Protein AF-A0A416TT78-F1 (afdb_monomer)

Foldseek 3Di:
DVVVVLVVVVVVVCVVQVVWFEDEAQLVDGDAAATQEYEARQSCQNQPLVRVLVNCVSNVHQKYKHKFWDPPDPDDDPPPDRDDPHTHHDDPVNNQVSCVVSQWHWDDWDWDADPVGGIMIITMTGHNDD

Radius of gyration: 13.74 Å; Cα contacts (8 Å, |Δi|>4): 229; chains: 1; bounding box: 38×27×34 Å

Mean predicted aligned error: 4.51 Å

Sequence (130 aa):
MIQTLLDAIHRQQIEQYEDEKVYELDCRNPKAEDSDVLLVTLAAEFLGLQKTIELALACHAKVVSLILWDPKNERTIPSGGHWPRAYRTILPEQAVMEFQASDMDLIYMRNPQDEDGNRLIRLDFQAMYA

Secondary structure (DSSP, 8-state):
-HHHHHHHHHHHHHHHTTTS-EEE--TTS------SEEEEESHHHHH-HHHHHHHHHHTT-SEEEEEEE-TT-SS-----TTS-S------HHHHHHHHHTTTEEEEEEE--B-TT--BEEEEEEEES--

pLDDT: mean 89.28, std 9.48, range [49.12, 97.56]

Nearest PDB structures (foldseek):
  7ezg-assembly1_A  TM=7.344E-01  e=8.888E-03  Homo sapiens
  8bgt-assembly1_A  TM=6.550E-01  e=1.308E-02  Photorhabdus laumondii subsp. laumondii TTO1
  4qdk-assembly2_A  TM=6.453E-01  e=1.308E-02  Synechocystis sp. PCC 6803 substr. Kazusa
  4qdk-assembly2_B-2  TM=6.995E-01  e=3.226E-02  Synechocystis sp. PCC 6803 substr. Kazusa
  5d1h-assembly2_B  TM=6.071E-01  e=2.191E-02  Catenulispora acidiphila DSM 44928

Structure (mmCIF, N/CA/C/O backbone):
data_AF-A0A416TT78-F1
#
_entry.id   A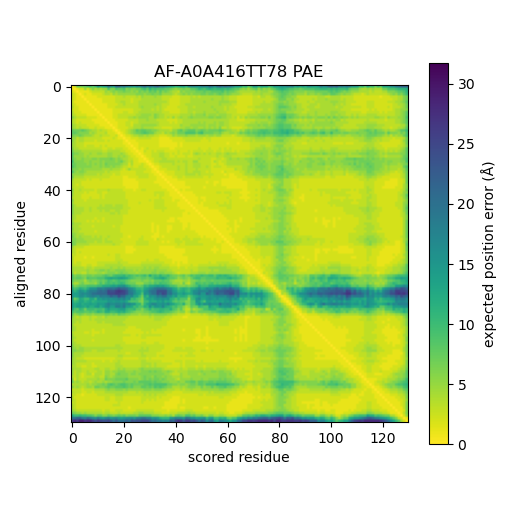F-A0A416TT78-F1
#
loop_
_atom_site.group_PDB
_atom_site.id
_atom_site.type_symbol
_atom_site.label_atom_id
_atom_site.label_alt_id
_atom_site.label_comp_id
_atom_site.label_asym_id
_atom_site.label_entity_id
_atom_site.label_seq_id
_atom_site.pdbx_PDB_ins_code
_atom_site.Cartn_x
_atom_site.Cartn_y
_atom_site.Cartn_z
_atom_site.occupancy
_atom_site.B_iso_or_equiv
_atom_site.auth_seq_id
_atom_site.auth_comp_id
_atom_site.auth_asym_id
_atom_site.auth_atom_id
_atom_site.pdbx_PDB_model_num
ATOM 1 N N . MET A 1 1 ? 15.291 9.283 -10.767 1.00 72.81 1 MET A N 1
ATOM 2 C CA . MET A 1 1 ? 15.795 8.259 -9.818 1.00 72.81 1 MET A CA 1
ATOM 3 C C . MET A 1 1 ? 14.625 7.803 -8.974 1.00 72.81 1 MET A C 1
ATOM 5 O O . MET A 1 1 ? 14.109 8.579 -8.181 1.00 72.81 1 MET A O 1
ATOM 9 N N . ILE A 1 2 ? 14.245 6.537 -9.104 1.00 79.75 2 ILE A N 1
ATOM 10 C CA . ILE A 1 2 ? 13.105 5.938 -8.401 1.00 79.75 2 ILE A CA 1
ATOM 11 C C . ILE A 1 2 ? 13.067 6.183 -6.883 1.00 79.75 2 ILE A C 1
ATOM 13 O O . ILE A 1 2 ? 11.985 6.370 -6.341 1.00 79.75 2 ILE A O 1
ATOM 17 N N . GLN A 1 3 ? 14.219 6.251 -6.205 1.00 81.44 3 GLN A N 1
ATOM 18 C CA . GLN A 1 3 ? 14.266 6.575 -4.775 1.00 81.44 3 GLN A CA 1
ATOM 19 C C . GLN A 1 3 ? 13.667 7.958 -4.492 1.00 81.44 3 GLN A C 1
ATOM 21 O O . GLN A 1 3 ? 12.873 8.103 -3.579 1.00 81.44 3 GLN A O 1
ATOM 26 N N . THR A 1 4 ? 13.967 8.956 -5.325 1.00 86.06 4 THR A N 1
ATOM 27 C CA . THR A 1 4 ? 13.405 10.307 -5.200 1.00 86.06 4 THR A CA 1
ATOM 28 C C . THR A 1 4 ? 11.892 10.313 -5.405 1.00 86.06 4 THR A C 1
ATOM 30 O O . THR A 1 4 ? 11.185 11.040 -4.713 1.00 86.06 4 THR A O 1
ATOM 33 N N . LEU A 1 5 ? 11.388 9.497 -6.339 1.00 89.31 5 LEU A N 1
ATOM 34 C CA . LEU A 1 5 ? 9.951 9.343 -6.562 1.00 89.31 5 LEU A CA 1
ATOM 35 C C . LEU A 1 5 ? 9.274 8.685 -5.353 1.00 89.31 5 LEU A C 1
ATOM 37 O O . LEU A 1 5 ? 8.250 9.179 -4.887 1.00 89.31 5 LEU A O 1
ATOM 41 N N . LEU A 1 6 ? 9.862 7.604 -4.833 1.00 89.12 6 LEU A N 1
ATOM 42 C CA . LEU A 1 6 ? 9.372 6.903 -3.650 1.00 89.12 6 LEU A CA 1
ATOM 43 C C . LEU A 1 6 ? 9.360 7.825 -2.427 1.00 89.12 6 LEU A C 1
ATOM 45 O O . LEU A 1 6 ? 8.319 7.956 -1.795 1.00 89.12 6 LEU A O 1
ATOM 49 N N . ASP A 1 7 ? 10.465 8.524 -2.157 1.00 89.19 7 ASP A N 1
ATOM 50 C CA . ASP A 1 7 ? 10.591 9.471 -1.043 1.00 89.19 7 ASP A CA 1
ATOM 51 C C . ASP A 1 7 ? 9.552 10.600 -1.143 1.00 89.19 7 ASP A C 1
ATOM 53 O O . ASP A 1 7 ? 8.993 11.032 -0.137 1.00 89.19 7 ASP A O 1
ATOM 57 N N . ALA A 1 8 ? 9.268 11.088 -2.357 1.00 90.38 8 ALA A N 1
ATOM 58 C CA . ALA A 1 8 ? 8.277 12.137 -2.574 1.00 90.38 8 ALA A CA 1
ATOM 59 C C . ALA A 1 8 ? 6.843 11.659 -2.296 1.00 90.38 8 ALA A C 1
ATOM 61 O O . ALA A 1 8 ? 6.060 12.393 -1.697 1.00 90.38 8 ALA A O 1
ATOM 62 N N . ILE A 1 9 ? 6.487 10.444 -2.721 1.00 91.12 9 ILE A N 1
ATOM 63 C CA . ILE A 1 9 ? 5.141 9.892 -2.503 1.00 91.12 9 ILE A CA 1
ATOM 64 C C . ILE A 1 9 ? 4.971 9.458 -1.051 1.00 91.12 9 ILE A C 1
ATOM 66 O O . ILE A 1 9 ? 3.922 9.711 -0.470 1.00 91.12 9 ILE A O 1
ATOM 70 N N . HIS A 1 10 ? 5.997 8.852 -0.456 1.00 89.56 10 HIS A N 1
ATOM 71 C CA . HIS A 1 10 ? 6.009 8.486 0.958 1.00 89.56 10 HIS A CA 1
ATOM 72 C C . HIS A 1 10 ? 5.833 9.718 1.846 1.00 89.56 10 HIS A C 1
ATOM 74 O O . HIS A 1 10 ? 4.970 9.732 2.719 1.00 89.56 10 HIS A O 1
ATOM 80 N N . ARG A 1 11 ? 6.539 10.814 1.541 1.00 90.44 11 ARG A N 1
ATOM 81 C CA . ARG A 1 11 ? 6.313 12.095 2.217 1.00 90.44 11 ARG A CA 1
ATOM 82 C C . ARG A 1 11 ? 4.868 12.577 2.062 1.00 90.44 11 ARG A C 1
ATOM 84 O O . ARG A 1 11 ? 4.268 12.966 3.052 1.00 90.44 11 ARG A O 1
ATOM 91 N N . GLN A 1 12 ? 4.286 12.479 0.864 1.00 87.69 12 GLN A N 1
ATOM 92 C CA . GLN A 1 12 ? 2.870 12.809 0.647 1.00 87.69 12 GLN A CA 1
ATOM 93 C C . GLN A 1 12 ? 1.899 11.891 1.405 1.00 87.69 12 GLN A C 1
ATOM 95 O O . GLN A 1 12 ? 0.777 12.309 1.677 1.00 87.69 12 GLN A O 1
ATOM 100 N N . GLN A 1 13 ? 2.258 10.635 1.691 1.00 86.56 13 GLN A N 1
ATOM 101 C CA . GLN A 1 13 ? 1.443 9.772 2.550 1.00 86.56 13 GLN A CA 1
ATOM 102 C C . GLN A 1 13 ? 1.476 10.276 3.989 1.00 86.56 13 GLN A C 1
ATOM 104 O O . GLN A 1 13 ? 0.423 10.457 4.586 1.00 86.56 13 GLN A O 1
ATOM 109 N N . ILE A 1 14 ? 2.673 10.544 4.518 1.00 89.38 14 ILE A N 1
ATOM 110 C CA . ILE A 1 14 ? 2.853 11.031 5.890 1.00 89.38 14 ILE A CA 1
ATOM 111 C C . ILE A 1 14 ? 2.159 12.383 6.082 1.00 89.38 14 ILE A C 1
ATOM 113 O O . ILE A 1 14 ? 1.407 12.540 7.034 1.00 89.38 14 ILE A O 1
ATOM 117 N N . GLU A 1 15 ? 2.357 13.329 5.161 1.00 91.56 15 GLU A N 1
ATOM 118 C CA . GLU A 1 15 ? 1.732 14.660 5.213 1.00 91.56 15 GLU A CA 1
ATOM 119 C C . GLU A 1 15 ? 0.197 14.588 5.171 1.00 91.56 15 GLU A C 1
ATOM 121 O O . GLU A 1 15 ? -0.474 15.390 5.808 1.00 91.56 15 GLU A O 1
ATOM 126 N N . GLN A 1 16 ? -0.387 13.622 4.452 1.00 89.19 16 GLN A N 1
ATOM 127 C CA . GLN A 1 16 ? -1.846 13.476 4.379 1.00 89.19 16 GLN A CA 1
ATOM 128 C C . GLN A 1 16 ? -2.471 12.979 5.690 1.00 89.19 16 GLN A C 1
ATOM 130 O O . GLN A 1 16 ? -3.655 13.217 5.921 1.00 89.19 16 GLN A O 1
ATOM 135 N N . TYR A 1 17 ? -1.697 12.285 6.523 1.00 91.00 17 TYR A N 1
ATOM 136 C CA . TYR A 1 17 ? -2.163 11.647 7.754 1.00 91.00 17 TYR A CA 1
ATOM 137 C C . TYR A 1 17 ? -1.384 12.135 8.982 1.00 91.00 17 TYR A C 1
ATOM 139 O O . TYR A 1 17 ? -1.244 11.401 9.956 1.00 91.00 17 TYR A O 1
ATOM 147 N N . GLU A 1 18 ? -0.860 13.364 8.936 1.00 87.50 18 GLU A N 1
ATOM 148 C CA . GLU A 1 18 ? 0.023 13.909 9.976 1.00 87.50 18 GLU A CA 1
ATOM 149 C C . GLU A 1 18 ? -0.635 13.997 11.364 1.00 87.50 18 GLU A C 1
ATOM 151 O O . GLU A 1 18 ? 0.054 13.885 12.378 1.00 87.50 18 GLU A O 1
ATOM 156 N N . ASP A 1 19 ? -1.963 14.136 11.402 1.00 90.19 19 ASP A N 1
ATOM 157 C CA . ASP A 1 19 ? -2.764 14.225 12.628 1.00 90.19 19 ASP A CA 1
ATOM 158 C C . ASP A 1 19 ? -3.240 12.856 13.162 1.00 90.19 19 ASP A C 1
ATOM 160 O O . ASP A 1 19 ? -3.850 12.783 14.231 1.00 90.19 19 ASP A O 1
ATOM 164 N N . GLU A 1 20 ? -2.978 11.762 12.442 1.00 91.38 20 GLU A N 1
ATOM 165 C CA . GLU A 1 20 ? -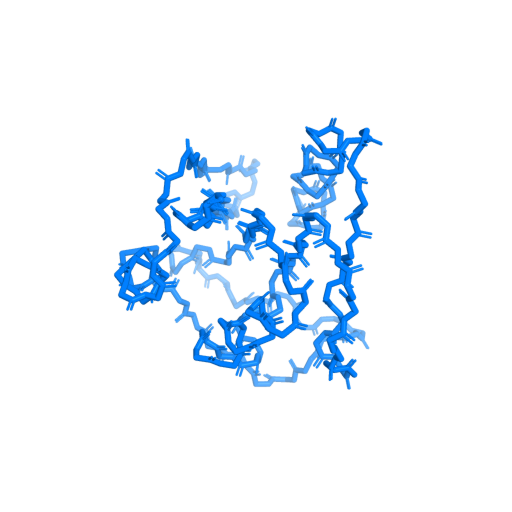3.473 10.418 12.763 1.00 91.38 20 GLU A CA 1
ATOM 166 C C . GLU A 1 20 ? -2.389 9.543 13.416 1.00 91.38 20 GLU A C 1
ATOM 168 O O . GLU A 1 20 ? -1.183 9.760 13.255 1.00 91.38 20 GLU A O 1
ATOM 173 N N . LYS A 1 21 ? -2.788 8.480 14.131 1.00 93.62 21 LYS A N 1
ATOM 174 C CA . LYS A 1 21 ? -1.824 7.485 14.618 1.00 93.62 21 LYS A CA 1
ATOM 175 C C . LYS A 1 21 ? -1.338 6.614 13.458 1.00 93.62 21 LYS A C 1
ATOM 177 O O . LYS A 1 21 ? -1.985 5.634 13.092 1.00 93.62 21 LYS A O 1
ATOM 182 N N . VAL A 1 22 ? -0.178 6.956 12.907 1.00 94.56 22 VAL A N 1
ATOM 183 C CA . VAL A 1 22 ? 0.430 6.248 11.774 1.00 94.56 22 VAL A CA 1
ATOM 184 C C . VAL A 1 22 ? 1.320 5.088 12.235 1.00 94.56 22 VAL A C 1
ATOM 186 O O . VAL A 1 22 ? 2.185 5.262 13.093 1.00 94.56 22 VAL A O 1
ATOM 189 N N . TYR A 1 23 ? 1.165 3.924 11.603 1.00 94.62 23 TYR A N 1
ATOM 190 C CA . TYR A 1 23 ? 2.123 2.821 11.664 1.00 94.62 23 TYR A CA 1
ATOM 191 C C . TYR A 1 23 ? 2.650 2.503 10.262 1.00 94.62 23 TYR A C 1
ATOM 193 O O . TYR A 1 23 ? 1.878 2.313 9.325 1.00 94.62 23 TYR A O 1
ATOM 201 N N . GLU A 1 24 ? 3.973 2.437 10.110 1.00 94.38 24 GLU A N 1
ATOM 202 C CA . GLU A 1 24 ? 4.617 2.050 8.854 1.00 94.38 24 GLU A CA 1
ATOM 203 C C . GLU A 1 24 ? 5.069 0.588 8.905 1.00 94.38 24 GLU A C 1
ATOM 205 O O . GLU A 1 24 ? 5.824 0.172 9.789 1.00 94.38 24 GLU A O 1
ATOM 210 N N . LEU A 1 25 ? 4.611 -0.202 7.934 1.00 92.94 25 LEU A N 1
ATOM 211 C CA . LEU A 1 25 ? 4.844 -1.638 7.914 1.00 92.94 25 LEU A CA 1
ATOM 212 C C . LEU A 1 25 ? 6.273 -1.990 7.465 1.00 92.94 25 LEU A C 1
ATOM 214 O O . LEU A 1 25 ? 6.621 -1.848 6.292 1.00 92.94 25 LEU A O 1
ATOM 218 N N . ASP A 1 26 ? 7.077 -2.570 8.364 1.00 89.00 26 ASP A N 1
ATOM 219 C CA . ASP A 1 26 ? 8.380 -3.156 8.007 1.00 89.00 26 ASP A CA 1
ATOM 220 C C . ASP A 1 26 ? 8.201 -4.577 7.449 1.00 89.00 26 ASP A C 1
ATOM 222 O O . ASP A 1 26 ? 7.927 -5.533 8.180 1.00 89.00 26 ASP A O 1
ATOM 226 N N . CYS A 1 27 ? 8.426 -4.745 6.144 1.00 85.94 27 CYS A N 1
ATOM 227 C CA . CYS A 1 27 ? 8.328 -6.045 5.475 1.00 85.94 27 CYS A CA 1
ATOM 228 C C . CYS A 1 27 ? 9.301 -7.118 6.008 1.00 85.94 27 CYS A C 1
ATOM 230 O O . CYS A 1 27 ? 9.070 -8.309 5.798 1.00 85.94 27 CYS A O 1
ATOM 232 N N . ARG A 1 28 ? 10.387 -6.741 6.697 1.00 84.69 28 ARG A N 1
ATOM 233 C CA . ARG A 1 28 ? 11.363 -7.691 7.269 1.00 84.69 28 ARG A CA 1
ATOM 234 C C . ARG A 1 28 ? 10.925 -8.233 8.621 1.00 84.69 28 ARG A C 1
ATOM 236 O O . ARG A 1 28 ? 11.389 -9.291 9.040 1.00 84.69 28 ARG A O 1
ATOM 243 N N . ASN A 1 29 ? 10.084 -7.482 9.319 1.00 87.88 29 ASN A N 1
ATOM 244 C CA . ASN A 1 29 ? 9.580 -7.828 10.635 1.00 87.88 29 ASN A CA 1
ATOM 245 C C . ASN A 1 29 ? 8.104 -7.428 10.727 1.00 87.88 29 ASN A C 1
ATOM 247 O O . ASN A 1 29 ? 7.771 -6.517 11.489 1.00 87.88 29 ASN A O 1
ATOM 251 N N . PRO A 1 30 ? 7.232 -8.077 9.931 1.00 88.19 30 PRO A N 1
ATOM 252 C CA . PRO A 1 30 ? 5.831 -7.708 9.860 1.00 88.19 30 PRO A CA 1
ATOM 253 C C . PRO A 1 30 ? 5.183 -7.946 11.220 1.00 88.19 30 PRO A C 1
ATOM 255 O O . PRO A 1 30 ? 5.128 -9.077 11.713 1.00 88.19 30 PRO A O 1
ATOM 258 N N . LYS A 1 31 ? 4.701 -6.870 11.832 1.00 92.88 31 LYS A N 1
ATOM 259 C CA . LYS A 1 31 ? 3.986 -6.893 13.103 1.00 92.88 31 LYS A CA 1
ATOM 260 C C . LYS A 1 31 ? 2.706 -6.094 12.963 1.00 92.88 31 LYS A C 1
ATOM 262 O O . LYS A 1 31 ? 2.610 -5.220 12.112 1.00 92.88 31 LYS A O 1
ATOM 267 N N . ALA A 1 32 ? 1.731 -6.445 13.785 1.00 93.06 32 ALA A N 1
ATOM 268 C CA . ALA A 1 32 ? 0.545 -5.632 13.950 1.00 93.06 32 ALA A CA 1
ATOM 269 C C . ALA A 1 32 ? 0.791 -4.646 15.092 1.00 93.06 32 ALA A C 1
ATOM 271 O O . ALA A 1 32 ? 1.230 -5.052 16.173 1.00 93.06 32 ALA A O 1
ATOM 272 N N . GLU A 1 33 ? 0.517 -3.375 14.839 1.00 93.62 33 GLU A N 1
ATOM 273 C CA . GLU A 1 33 ? 0.534 -2.314 15.835 1.00 93.62 33 GLU A CA 1
ATOM 274 C C . GLU A 1 33 ? -0.713 -1.457 15.636 1.00 93.62 33 GLU A C 1
ATOM 276 O O . GLU A 1 33 ? -0.980 -0.993 14.525 1.00 93.62 33 GLU A O 1
ATOM 281 N N . ASP A 1 34 ? -1.487 -1.274 16.711 1.00 94.62 34 ASP A N 1
ATOM 282 C CA . ASP A 1 34 ? -2.716 -0.483 16.659 1.00 94.62 34 ASP A CA 1
ATOM 283 C C . ASP A 1 34 ? -2.426 0.900 16.078 1.00 94.62 34 ASP A C 1
ATOM 285 O O . ASP A 1 34 ? -1.598 1.639 16.615 1.00 94.62 34 ASP A O 1
ATOM 289 N N . SER A 1 35 ? -3.118 1.263 15.009 1.00 94.25 35 SER A N 1
ATOM 290 C CA . SER A 1 35 ? -2.924 2.516 14.281 1.00 94.25 35 SER A CA 1
ATOM 291 C C . SER A 1 35 ? -4.233 2.955 13.642 1.00 94.25 35 SER A C 1
ATOM 293 O O . SER A 1 35 ? -5.080 2.130 13.322 1.00 94.25 35 SER A O 1
ATOM 295 N N . ASP A 1 36 ? -4.413 4.259 13.461 1.00 94.44 36 ASP A N 1
ATOM 296 C CA . ASP A 1 36 ? -5.506 4.786 12.645 1.00 94.44 36 ASP A CA 1
ATOM 297 C C . ASP A 1 36 ? -5.182 4.600 11.156 1.00 94.44 36 ASP A C 1
ATOM 299 O O . ASP A 1 36 ? -6.068 4.295 10.355 1.00 94.44 36 ASP A O 1
ATOM 303 N N . VAL A 1 37 ? -3.899 4.725 10.79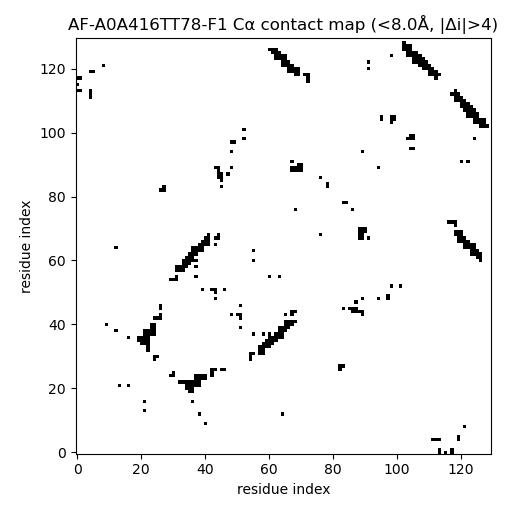7 1.00 95.88 37 VAL A N 1
ATOM 304 C CA . VAL A 1 37 ? -3.413 4.633 9.419 1.00 95.88 37 VAL A CA 1
ATOM 305 C C . VAL A 1 37 ? -2.239 3.666 9.321 1.00 95.88 37 VAL A C 1
ATOM 307 O O . VAL A 1 37 ? -1.201 3.867 9.952 1.00 95.88 37 VAL A O 1
ATOM 310 N N . LEU A 1 38 ? -2.375 2.654 8.464 1.00 96.56 38 LEU A N 1
ATOM 311 C CA . LEU A 1 38 ? -1.289 1.755 8.087 1.00 96.56 38 LEU A CA 1
ATOM 312 C C . LEU A 1 38 ? -0.652 2.224 6.774 1.00 96.56 38 LEU A C 1
ATOM 314 O O . LEU A 1 38 ? -1.295 2.196 5.721 1.00 96.56 38 LEU A O 1
ATOM 318 N N . LEU A 1 39 ? 0.627 2.594 6.812 1.00 96.31 39 LEU A N 1
ATOM 319 C CA . LEU A 1 39 ? 1.425 2.856 5.615 1.00 96.31 39 LEU A CA 1
ATOM 320 C C . LEU A 1 39 ? 2.106 1.573 5.143 1.00 96.31 39 LEU A C 1
ATOM 322 O O . LEU A 1 39 ? 2.842 0.919 5.885 1.00 96.31 39 LEU A O 1
ATOM 326 N N . VAL A 1 40 ? 1.880 1.228 3.879 1.00 94.50 40 VAL A N 1
ATOM 327 C CA . VAL A 1 40 ? 2.445 0.047 3.227 1.00 94.50 40 VAL A CA 1
ATOM 328 C C . VAL A 1 40 ? 3.259 0.500 2.018 1.00 94.50 40 VAL A C 1
ATOM 330 O O . VAL A 1 40 ? 2.763 0.576 0.895 1.00 94.50 40 VAL A O 1
ATOM 333 N N . THR A 1 41 ? 4.532 0.807 2.254 1.00 92.44 41 THR A N 1
ATOM 334 C CA . THR A 1 41 ? 5.458 1.319 1.234 1.00 92.44 41 THR A CA 1
ATOM 335 C C . THR A 1 41 ? 6.182 0.167 0.538 1.00 92.44 41 THR A C 1
ATOM 337 O O . THR A 1 41 ? 7.167 -0.341 1.070 1.00 92.44 41 THR A O 1
ATOM 340 N N . LEU A 1 42 ? 5.694 -0.293 -0.623 1.00 91.25 42 LEU A N 1
ATOM 341 C CA . LEU A 1 42 ? 6.225 -1.446 -1.384 1.00 91.25 42 LEU A CA 1
ATOM 342 C C . LEU A 1 42 ? 6.267 -2.785 -0.615 1.00 91.25 42 LEU A C 1
ATOM 344 O O . LEU A 1 42 ? 6.757 -3.797 -1.117 1.00 91.25 42 LEU A O 1
ATOM 348 N N . ALA A 1 43 ? 5.791 -2.817 0.633 1.00 91.00 43 ALA A N 1
ATOM 349 C CA . ALA A 1 43 ? 5.873 -3.988 1.496 1.00 91.00 43 ALA A CA 1
ATOM 350 C C . ALA A 1 43 ? 4.929 -5.114 1.042 1.00 91.00 43 ALA A C 1
ATOM 352 O O . ALA A 1 43 ? 5.228 -6.290 1.266 1.00 91.00 43 ALA A O 1
ATOM 353 N N . ALA A 1 44 ? 3.820 -4.779 0.375 1.00 93.31 44 ALA A N 1
ATOM 354 C CA . ALA A 1 44 ? 2.861 -5.760 -0.127 1.00 93.31 44 ALA A CA 1
ATOM 355 C C . ALA A 1 44 ? 3.462 -6.658 -1.214 1.00 93.31 44 ALA A C 1
ATOM 357 O O . ALA A 1 44 ? 3.136 -7.838 -1.293 1.00 93.31 44 ALA A O 1
ATOM 358 N N . GLU A 1 45 ? 4.399 -6.151 -2.007 1.00 91.94 45 GLU A N 1
ATOM 359 C CA . GLU A 1 45 ? 5.087 -6.913 -3.044 1.00 91.94 45 GLU A CA 1
ATOM 360 C C . GLU A 1 45 ? 5.980 -8.006 -2.453 1.00 91.94 45 GLU A C 1
ATOM 362 O O . GLU A 1 45 ? 6.200 -9.037 -3.091 1.00 91.94 45 GLU A O 1
ATOM 367 N N . PHE A 1 46 ? 6.462 -7.822 -1.224 1.00 90.25 46 PHE A N 1
ATOM 368 C CA . PHE A 1 46 ? 7.280 -8.810 -0.518 1.00 90.25 46 PHE A CA 1
ATOM 369 C C . PHE A 1 46 ? 6.443 -9.749 0.356 1.00 90.25 46 PHE A C 1
ATOM 371 O O . PHE A 1 46 ? 6.729 -10.944 0.420 1.00 90.25 46 PHE A O 1
ATOM 378 N N . LEU A 1 47 ? 5.412 -9.224 1.024 1.00 91.12 47 LEU A N 1
ATOM 379 C CA . LEU A 1 47 ? 4.562 -9.986 1.947 1.00 91.12 47 LEU A CA 1
ATOM 380 C C . LEU A 1 47 ? 3.415 -10.726 1.240 1.00 91.12 47 LEU A C 1
ATOM 382 O O . LEU A 1 47 ? 2.961 -11.765 1.717 1.00 91.12 47 LEU A O 1
ATOM 386 N N . GLY A 1 48 ? 2.971 -10.211 0.095 1.00 92.81 48 GLY A N 1
ATOM 387 C CA . GLY A 1 48 ? 1.735 -10.595 -0.581 1.00 92.81 48 GLY A CA 1
ATOM 388 C C . GLY A 1 48 ? 0.510 -9.857 -0.029 1.00 92.81 48 GLY A C 1
ATOM 389 O O . GLY A 1 48 ? 0.421 -9.592 1.169 1.00 92.81 48 GLY A O 1
ATOM 390 N N . LEU A 1 49 ? -0.463 -9.583 -0.908 1.00 93.50 49 LEU A N 1
ATOM 391 C CA . LEU A 1 49 ? -1.689 -8.843 -0.575 1.00 93.50 49 LEU A CA 1
ATOM 392 C C . LEU A 1 49 ? -2.460 -9.448 0.599 1.00 93.50 49 LEU A C 1
ATOM 394 O O . LEU A 1 49 ? -2.746 -8.740 1.559 1.00 93.50 49 LEU A O 1
ATOM 398 N N . GLN A 1 50 ? -2.712 -10.759 0.572 1.00 93.69 50 GLN A N 1
ATOM 399 C CA . GLN A 1 50 ? -3.415 -11.447 1.655 1.00 93.69 50 GLN A CA 1
ATOM 400 C C . GLN A 1 50 ? -2.772 -11.174 3.021 1.00 93.69 50 GLN A C 1
ATOM 402 O O . GLN A 1 50 ? -3.469 -10.869 3.987 1.00 93.69 50 GLN A O 1
ATOM 407 N N . LYS A 1 51 ? -1.434 -11.221 3.105 1.00 93.81 51 LYS A N 1
ATOM 408 C CA . LYS A 1 51 ? -0.739 -10.969 4.368 1.00 93.81 51 LYS A CA 1
ATOM 409 C C . LYS A 1 51 ? -0.812 -9.501 4.781 1.00 93.81 51 LYS A C 1
ATOM 411 O O . LYS A 1 51 ? -0.948 -9.211 5.967 1.00 93.81 51 LYS A O 1
ATOM 416 N N . THR A 1 52 ? -0.726 -8.586 3.820 1.00 95.06 52 THR A N 1
ATOM 417 C CA . THR A 1 52 ? -0.904 -7.149 4.052 1.00 95.06 52 THR A CA 1
ATOM 418 C C . THR A 1 52 ? -2.295 -6.837 4.601 1.00 95.06 52 THR A C 1
ATOM 420 O O . THR A 1 52 ? -2.400 -6.077 5.558 1.00 95.06 52 THR A O 1
ATOM 423 N N . ILE A 1 53 ? -3.344 -7.458 4.059 1.00 95.56 53 ILE A N 1
ATOM 424 C CA . ILE A 1 53 ? -4.728 -7.284 4.519 1.00 95.56 53 ILE A CA 1
ATOM 425 C C . ILE A 1 53 ? -4.910 -7.849 5.932 1.00 95.56 53 ILE A C 1
ATOM 427 O O . ILE A 1 53 ? -5.452 -7.166 6.796 1.00 95.56 53 ILE A O 1
ATOM 431 N N . GLU A 1 54 ? -4.400 -9.055 6.209 1.00 95.62 54 GLU A N 1
ATOM 432 C CA . GLU A 1 54 ? -4.409 -9.620 7.569 1.00 95.62 54 GLU A CA 1
ATOM 433 C C . GLU A 1 54 ? -3.769 -8.667 8.589 1.00 95.62 54 GLU A C 1
ATOM 435 O O . GLU A 1 54 ? -4.285 -8.493 9.692 1.00 95.62 54 GLU A O 1
ATOM 440 N N . LEU A 1 55 ? -2.639 -8.053 8.224 1.00 95.56 55 LEU A N 1
ATOM 441 C CA . LEU A 1 55 ? -1.938 -7.097 9.079 1.00 95.56 55 LEU A CA 1
ATOM 442 C C . LEU A 1 55 ? -2.726 -5.799 9.240 1.00 95.56 55 LEU A C 1
ATOM 444 O O . LEU A 1 55 ? -2.815 -5.310 10.359 1.00 95.56 55 LEU A O 1
ATOM 448 N N . ALA A 1 56 ? -3.333 -5.275 8.175 1.00 94.88 56 ALA A N 1
ATOM 449 C CA . ALA A 1 56 ? -4.195 -4.097 8.245 1.00 94.88 56 ALA A CA 1
ATOM 450 C C . ALA A 1 56 ? -5.356 -4.286 9.225 1.00 94.88 56 ALA A C 1
ATOM 452 O O . ALA A 1 56 ? -5.573 -3.443 10.095 1.00 94.88 56 ALA A O 1
ATOM 453 N N . LEU A 1 57 ? -6.041 -5.429 9.136 1.00 94.38 57 LEU A N 1
ATOM 454 C CA . LEU A 1 57 ? -7.121 -5.786 10.052 1.00 94.38 57 LEU A CA 1
ATOM 455 C C . LEU A 1 57 ? -6.613 -5.930 11.493 1.00 94.38 57 LEU A C 1
ATOM 457 O O . LEU A 1 57 ? -7.235 -5.416 12.418 1.00 94.38 57 LEU A O 1
ATOM 461 N N . ALA A 1 58 ? -5.460 -6.576 11.690 1.00 95.38 58 ALA A N 1
ATOM 462 C CA . ALA A 1 58 ? -4.863 -6.754 13.014 1.00 95.38 58 ALA A CA 1
ATOM 463 C C . ALA A 1 58 ? -4.327 -5.451 13.638 1.00 95.38 58 ALA A C 1
ATOM 465 O O . ALA A 1 58 ? -4.197 -5.380 14.856 1.00 95.38 58 ALA A O 1
ATOM 466 N N . CYS A 1 59 ? -4.009 -4.440 12.824 1.00 94.50 59 CYS A N 1
ATOM 467 C CA . CYS A 1 59 ? -3.652 -3.093 13.279 1.00 94.50 59 CYS A CA 1
ATOM 468 C C . CYS A 1 59 ? -4.881 -2.240 13.629 1.00 94.50 59 CYS A C 1
ATOM 470 O O . CYS A 1 59 ? -4.712 -1.108 14.074 1.00 94.50 59 CYS A O 1
AT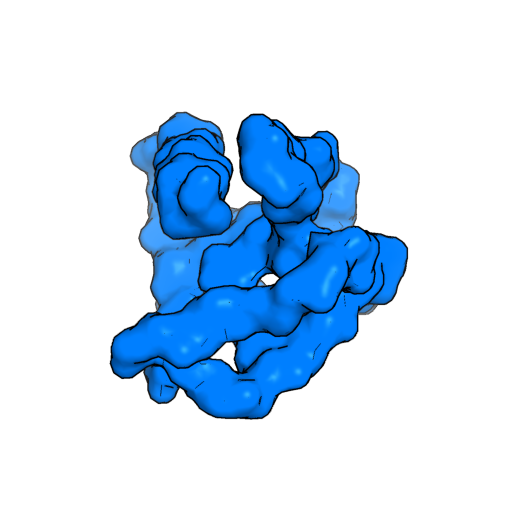OM 472 N N . HIS A 1 60 ? -6.100 -2.740 13.384 1.00 94.12 60 HIS A N 1
ATOM 473 C CA . HIS A 1 60 ? -7.345 -1.972 13.491 1.00 94.12 60 HIS A CA 1
ATOM 474 C C . HIS A 1 60 ? -7.312 -0.664 12.681 1.00 94.12 60 HIS A C 1
ATOM 476 O O . HIS A 1 60 ? -7.948 0.324 13.050 1.00 94.12 60 HIS A O 1
ATOM 482 N N . ALA A 1 61 ? -6.563 -0.671 11.572 1.00 93.75 61 ALA A N 1
ATOM 483 C CA . ALA A 1 61 ? -6.356 0.503 10.745 1.00 93.75 61 ALA A CA 1
ATOM 484 C C . ALA A 1 61 ? -7.675 0.946 10.106 1.00 93.75 61 ALA A C 1
ATOM 486 O O . ALA A 1 61 ? -8.330 0.175 9.401 1.00 93.75 61 ALA A O 1
ATOM 487 N N . LYS A 1 62 ? -8.045 2.211 10.322 1.00 95.06 62 LYS A N 1
ATOM 488 C CA . LYS A 1 62 ? -9.172 2.853 9.631 1.00 95.06 62 LYS A CA 1
ATOM 489 C C . LYS A 1 62 ? -8.828 3.122 8.177 1.00 95.06 62 LYS A C 1
ATOM 491 O O . LYS A 1 62 ? -9.712 3.099 7.326 1.00 95.06 62 LYS A O 1
ATOM 496 N N . VAL A 1 63 ? -7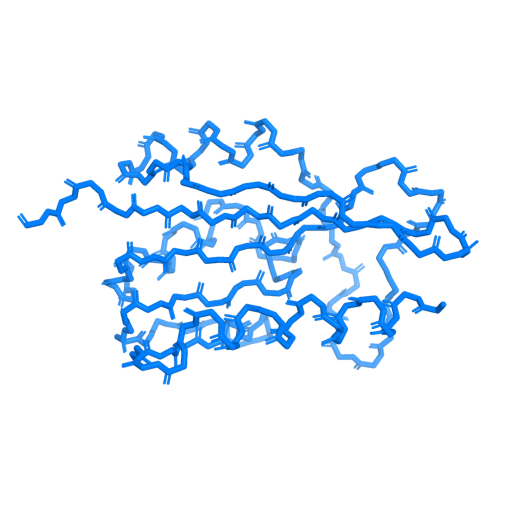.555 3.397 7.905 1.00 96.50 63 VAL A N 1
ATOM 497 C CA . VAL A 1 63 ? -7.045 3.662 6.567 1.00 96.50 63 VAL A CA 1
ATOM 498 C C . VAL A 1 63 ? -5.806 2.823 6.295 1.00 96.50 63 VAL A C 1
ATOM 500 O O . VAL A 1 63 ? -4.914 2.715 7.132 1.00 96.50 63 VAL A O 1
ATOM 503 N N . VAL A 1 64 ? -5.717 2.273 5.089 1.00 97.00 64 VAL A N 1
ATOM 504 C CA . VAL A 1 64 ? -4.511 1.621 4.574 1.00 97.00 64 VAL A CA 1
ATOM 505 C C . VAL A 1 64 ? -4.032 2.400 3.363 1.00 97.00 64 VAL A C 1
ATOM 507 O O . VAL A 1 64 ? -4.715 2.436 2.343 1.00 97.00 64 VAL A O 1
ATOM 510 N N . SER A 1 65 ? -2.855 3.014 3.459 1.00 96.94 65 SER A N 1
ATOM 511 C CA . SER A 1 65 ? -2.230 3.722 2.343 1.00 96.94 65 SER A CA 1
ATOM 512 C C . SER A 1 65 ? -1.117 2.863 1.749 1.00 96.94 65 SER A C 1
ATOM 514 O O . SER A 1 65 ? -0.067 2.641 2.354 1.00 96.94 65 SER A O 1
ATOM 516 N N . LEU A 1 66 ? -1.369 2.356 0.551 1.00 96.19 66 LEU A N 1
ATOM 517 C CA . LEU A 1 66 ? -0.572 1.363 -0.150 1.00 96.19 66 LEU A CA 1
ATOM 518 C C . LEU A 1 66 ? 0.184 2.015 -1.314 1.00 96.19 66 LEU A C 1
ATOM 520 O O . LEU A 1 66 ? -0.433 2.576 -2.218 1.00 96.19 66 LEU A O 1
ATOM 524 N N . ILE A 1 67 ? 1.515 1.902 -1.326 1.00 95.12 67 ILE A N 1
ATOM 525 C CA . ILE A 1 67 ? 2.343 2.201 -2.503 1.00 95.12 67 ILE A CA 1
ATOM 526 C C . ILE A 1 67 ? 2.753 0.888 -3.148 1.00 95.12 67 ILE A C 1
ATOM 528 O O . ILE A 1 67 ? 3.406 0.065 -2.509 1.00 95.12 67 ILE A O 1
ATOM 532 N N . LEU A 1 68 ? 2.423 0.752 -4.428 1.00 94.12 68 LEU A N 1
ATOM 533 C CA . LEU A 1 68 ? 2.782 -0.366 -5.283 1.00 94.12 68 LEU A CA 1
ATOM 534 C C . LEU A 1 68 ? 3.750 0.058 -6.390 1.00 94.12 68 LEU A C 1
ATOM 536 O O . LEU A 1 68 ? 3.687 1.168 -6.930 1.00 94.12 68 LEU A O 1
ATOM 540 N N . TRP A 1 69 ? 4.595 -0.880 -6.795 1.00 92.38 69 TRP A N 1
ATOM 541 C CA . TRP A 1 69 ? 5.346 -0.846 -8.037 1.00 92.38 69 TRP A CA 1
ATOM 542 C C . TRP A 1 69 ? 4.418 -1.012 -9.236 1.00 92.38 69 TRP A C 1
ATOM 544 O O . TRP A 1 69 ? 3.713 -2.018 -9.329 1.00 92.38 69 TRP A O 1
ATOM 554 N N . ASP A 1 70 ? 4.459 -0.084 -10.199 1.00 92.06 70 ASP A N 1
ATOM 555 C CA . ASP A 1 70 ? 3.694 -0.252 -11.438 1.00 92.06 70 ASP A CA 1
ATOM 556 C C . ASP A 1 70 ? 4.264 -1.440 -12.249 1.00 92.06 70 ASP A C 1
ATOM 558 O O . ASP A 1 70 ? 5.447 -1.424 -12.617 1.00 92.06 70 ASP A O 1
ATOM 562 N N . PRO A 1 71 ? 3.447 -2.457 -12.585 1.00 88.12 71 PRO A N 1
ATOM 563 C CA . PRO A 1 71 ? 3.843 -3.548 -13.477 1.00 88.12 71 PRO A CA 1
ATOM 564 C C . PRO A 1 71 ? 4.390 -3.105 -14.836 1.00 88.12 71 PRO A C 1
ATOM 566 O O . PRO A 1 71 ? 5.088 -3.874 -15.4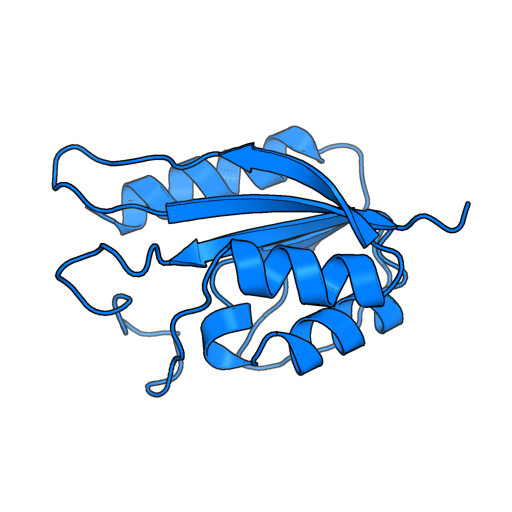92 1.00 88.12 71 PRO A O 1
ATOM 569 N N . LYS A 1 72 ? 4.054 -1.892 -15.286 1.00 88.75 72 LYS A N 1
ATOM 570 C CA . LYS A 1 72 ? 4.500 -1.325 -16.564 1.00 88.75 72 LYS A CA 1
ATOM 571 C C . LYS A 1 72 ? 5.935 -0.810 -16.535 1.00 88.75 72 LYS A C 1
ATOM 573 O O . LYS A 1 72 ? 6.439 -0.410 -17.582 1.00 88.75 72 LYS A O 1
ATOM 578 N N . ASN A 1 73 ? 6.586 -0.780 -15.375 1.00 86.94 73 ASN A N 1
ATOM 579 C CA . ASN A 1 73 ? 8.002 -0.453 -15.306 1.00 86.94 73 ASN A CA 1
ATOM 580 C C . ASN A 1 73 ? 8.833 -1.505 -16.049 1.00 86.94 73 ASN A C 1
ATOM 582 O O . ASN A 1 73 ? 8.681 -2.704 -15.832 1.00 86.94 73 ASN A O 1
ATOM 586 N N . GLU A 1 74 ? 9.779 -1.051 -16.871 1.00 80.38 74 GLU A N 1
ATOM 587 C CA . GLU A 1 74 ? 10.713 -1.939 -17.582 1.00 80.38 74 GLU A CA 1
ATOM 588 C C . GLU A 1 74 ? 11.695 -2.643 -16.635 1.00 80.38 74 GLU A C 1
ATOM 590 O O . GLU A 1 74 ? 12.300 -3.660 -16.979 1.00 80.38 74 GLU A O 1
ATOM 595 N N . ARG A 1 75 ? 11.885 -2.074 -15.442 1.00 78.94 75 ARG A N 1
ATOM 596 C CA . ARG A 1 75 ? 12.823 -2.554 -14.432 1.00 78.94 75 ARG A CA 1
ATOM 597 C C . ARG A 1 75 ? 12.086 -3.216 -13.280 1.00 78.94 75 ARG A C 1
ATOM 599 O O . ARG A 1 75 ? 10.947 -2.889 -12.952 1.00 78.94 75 ARG A O 1
ATOM 606 N N . THR A 1 76 ? 12.790 -4.140 -12.646 1.00 78.31 76 THR A N 1
ATOM 607 C CA . THR A 1 76 ? 12.380 -4.748 -11.386 1.00 78.31 76 THR A CA 1
ATOM 608 C C . THR A 1 76 ? 12.385 -3.716 -10.261 1.00 78.31 76 THR A C 1
ATOM 610 O O . THR A 1 76 ? 13.126 -2.731 -10.342 1.00 78.31 76 THR A O 1
ATOM 613 N N . ILE A 1 77 ? 11.635 -3.975 -9.182 1.00 78.81 77 ILE A N 1
ATOM 614 C CA . ILE A 1 77 ? 11.748 -3.182 -7.950 1.00 78.81 77 ILE A CA 1
ATOM 615 C C . ILE A 1 77 ? 13.235 -3.131 -7.562 1.00 78.81 77 ILE A C 1
ATOM 617 O O . ILE A 1 77 ? 13.879 -4.187 -7.529 1.00 78.81 77 ILE A O 1
ATOM 621 N N . PRO A 1 78 ? 13.817 -1.943 -7.316 1.00 70.62 78 PRO A N 1
ATOM 622 C CA . PRO A 1 78 ? 15.217 -1.825 -6.938 1.00 70.62 78 PRO A CA 1
ATOM 623 C C . PRO A 1 78 ? 15.491 -2.589 -5.637 1.00 70.62 78 PRO A C 1
ATOM 625 O O . PRO A 1 78 ? 15.222 -2.116 -4.536 1.00 70.62 78 PRO A O 1
ATOM 628 N N . SER A 1 79 ? 16.053 -3.790 -5.750 1.00 61.47 79 SER A N 1
ATOM 629 C CA . SER A 1 79 ? 16.459 -4.599 -4.604 1.00 61.47 79 SER A CA 1
ATOM 630 C C . SER A 1 79 ? 17.830 -4.122 -4.110 1.00 61.47 79 SER A C 1
ATOM 632 O O . SER A 1 79 ? 18.861 -4.724 -4.414 1.00 61.47 79 SER A O 1
ATOM 634 N N . GLY A 1 80 ? 17.860 -2.988 -3.409 1.00 52.72 80 GLY A N 1
ATOM 635 C CA . GLY A 1 80 ? 19.056 -2.445 -2.762 1.00 52.72 80 GLY A CA 1
ATOM 636 C C . GLY A 1 80 ? 18.954 -2.525 -1.239 1.00 52.72 80 GLY A C 1
ATOM 637 O O . GLY A 1 80 ? 17.958 -2.081 -0.678 1.00 52.72 80 GLY A O 1
ATOM 638 N N . GLY A 1 81 ? 19.984 -3.078 -0.584 1.00 61.38 81 GLY A N 1
ATOM 639 C CA . GLY A 1 81 ? 20.275 -2.975 0.858 1.00 61.38 81 GLY A CA 1
ATOM 640 C C . GLY A 1 81 ? 19.293 -3.630 1.843 1.00 61.38 81 GLY A C 1
ATOM 641 O O . GLY A 1 81 ? 19.715 -4.413 2.692 1.00 61.38 81 GLY A O 1
ATOM 642 N N . HIS A 1 82 ? 18.009 -3.284 1.772 1.00 58.22 82 HIS A N 1
ATOM 643 C CA . HIS A 1 82 ? 17.035 -3.467 2.855 1.00 58.22 82 HIS A CA 1
ATOM 644 C C . HIS A 1 82 ? 15.803 -4.290 2.452 1.00 58.22 82 HIS A C 1
ATOM 646 O O . HIS A 1 82 ? 15.060 -4.720 3.328 1.00 58.22 82 HIS A O 1
ATOM 652 N N . TRP A 1 83 ? 15.610 -4.557 1.159 1.00 65.31 83 TRP A N 1
ATOM 653 C CA . TRP A 1 83 ? 14.434 -5.259 0.643 1.00 65.31 83 TRP A CA 1
ATOM 654 C C . TRP A 1 83 ? 14.712 -6.750 0.372 1.00 65.31 83 TRP A C 1
ATOM 656 O O . TRP A 1 83 ? 15.793 -7.082 -0.135 1.00 65.31 83 TRP A O 1
ATOM 666 N N . PRO A 1 84 ? 13.775 -7.669 0.685 1.00 66.81 84 PRO A N 1
ATOM 667 C CA . PRO A 1 84 ? 13.903 -9.084 0.332 1.00 66.81 84 PRO A CA 1
ATOM 668 C C . PRO A 1 84 ? 14.120 -9.296 -1.177 1.00 66.81 84 PRO A C 1
ATOM 670 O O . PRO A 1 84 ? 13.674 -8.512 -2.004 1.00 66.81 84 PRO A O 1
ATOM 673 N N . ARG A 1 85 ? 14.811 -10.375 -1.575 1.00 66.12 85 ARG A N 1
ATOM 674 C CA . ARG A 1 85 ? 15.117 -10.630 -3.003 1.00 66.12 85 ARG A CA 1
ATOM 675 C C . ARG A 1 85 ? 13.917 -11.081 -3.833 1.00 66.12 85 ARG A C 1
ATOM 677 O O . ARG A 1 85 ? 13.933 -10.917 -5.048 1.00 66.12 85 ARG A O 1
ATOM 684 N N . ALA A 1 86 ? 12.929 -11.706 -3.201 1.00 70.19 86 ALA A N 1
ATOM 685 C CA . ALA A 1 86 ? 11.734 -12.184 -3.876 1.00 70.19 86 ALA A CA 1
ATOM 686 C C . ALA A 1 86 ? 10.617 -11.165 -3.672 1.00 70.19 86 ALA A C 1
ATOM 688 O O . ALA A 1 86 ? 10.217 -10.923 -2.537 1.00 70.19 86 ALA A O 1
ATOM 689 N N . TYR A 1 87 ? 10.124 -10.603 -4.769 1.00 80.06 87 TYR A N 1
ATOM 690 C CA . TYR A 1 87 ? 8.958 -9.734 -4.775 1.00 80.06 87 TYR A CA 1
ATOM 691 C C . TYR A 1 87 ? 7.977 -10.204 -5.848 1.00 80.06 87 TYR A C 1
ATOM 693 O O . TYR A 1 87 ? 8.338 -10.931 -6.780 1.00 80.06 87 TYR A O 1
ATOM 701 N N . ARG A 1 88 ? 6.722 -9.798 -5.704 1.00 83.19 88 ARG A N 1
ATOM 702 C CA . ARG A 1 88 ? 5.647 -10.034 -6.659 1.00 83.19 88 ARG A CA 1
ATOM 703 C C . ARG A 1 88 ? 5.087 -8.696 -7.077 1.00 83.19 88 ARG A C 1
ATOM 705 O O . ARG A 1 88 ? 4.816 -7.846 -6.241 1.00 83.19 88 ARG A O 1
ATOM 712 N N . THR A 1 89 ? 4.897 -8.523 -8.372 1.00 86.81 89 THR A N 1
ATOM 713 C CA . THR A 1 89 ? 4.177 -7.363 -8.874 1.00 86.81 89 THR A CA 1
ATOM 714 C C . THR A 1 89 ? 2.688 -7.549 -8.610 1.00 86.81 89 THR A C 1
ATOM 716 O O . THR A 1 89 ? 2.139 -8.614 -8.894 1.00 86.81 89 THR A O 1
ATOM 719 N N . ILE A 1 90 ? 2.049 -6.516 -8.074 1.00 92.94 90 ILE A N 1
ATOM 720 C CA . ILE A 1 90 ? 0.622 -6.504 -7.769 1.00 92.94 90 ILE A CA 1
ATOM 721 C C . ILE A 1 90 ? -0.077 -5.592 -8.775 1.00 92.94 90 ILE A C 1
ATOM 723 O O . ILE A 1 90 ? 0.346 -4.457 -8.991 1.00 92.94 90 ILE A O 1
ATOM 727 N N . LEU A 1 91 ? -1.145 -6.090 -9.401 1.00 94.25 91 LEU A N 1
ATOM 728 C CA . LEU A 1 91 ? -2.004 -5.257 -10.239 1.00 94.25 91 LEU A CA 1
ATOM 729 C C . LEU A 1 91 ? -2.885 -4.367 -9.345 1.00 94.25 91 LEU A C 1
ATOM 731 O O . LEU A 1 91 ? -3.443 -4.881 -8.372 1.00 94.25 91 LEU A O 1
ATOM 735 N N . PRO A 1 92 ? -3.074 -3.074 -9.667 1.00 94.44 92 PRO A N 1
ATOM 736 C CA . PRO A 1 92 ? -3.965 -2.195 -8.907 1.00 94.44 92 PRO A CA 1
ATOM 737 C C . PRO A 1 92 ? -5.377 -2.761 -8.782 1.00 94.44 92 PRO A C 1
ATOM 739 O O . PRO A 1 92 ? -5.967 -2.714 -7.711 1.00 94.44 92 PRO A O 1
ATOM 742 N N . GLU A 1 93 ? -5.896 -3.359 -9.853 1.00 95.38 93 GLU A N 1
ATOM 743 C CA . GLU A 1 93 ? -7.224 -3.967 -9.877 1.00 95.38 93 GLU A CA 1
ATOM 744 C C . GLU A 1 93 ? -7.310 -5.151 -8.909 1.00 95.38 93 GLU A C 1
ATOM 746 O O . GLU A 1 93 ? -8.317 -5.319 -8.227 1.00 95.38 93 GLU A O 1
ATOM 751 N N . GLN A 1 94 ? -6.240 -5.946 -8.802 1.00 96.06 94 GLN A N 1
ATOM 752 C CA . GLN A 1 94 ? -6.168 -7.039 -7.835 1.00 96.06 94 GLN A CA 1
ATOM 753 C C . GLN A 1 94 ? -6.161 -6.505 -6.401 1.00 96.06 94 GLN A C 1
ATOM 755 O O . GLN A 1 94 ? -6.917 -7.007 -5.573 1.00 96.06 94 GLN A O 1
ATOM 760 N N . ALA A 1 95 ? -5.351 -5.480 -6.118 1.00 96.44 95 ALA A N 1
ATOM 761 C CA . ALA A 1 95 ? -5.332 -4.847 -4.803 1.00 96.44 95 ALA A CA 1
ATOM 762 C C . ALA A 1 95 ? -6.726 -4.322 -4.435 1.00 96.44 95 ALA A C 1
ATOM 764 O O . ALA A 1 95 ? -7.239 -4.652 -3.372 1.00 96.44 95 ALA A O 1
ATOM 765 N N . VAL A 1 96 ? -7.379 -3.591 -5.341 1.00 97.06 96 VAL A N 1
ATOM 766 C CA . VAL A 1 96 ? -8.726 -3.058 -5.107 1.00 97.06 96 VAL A CA 1
ATOM 767 C C . VAL A 1 96 ? -9.726 -4.168 -4.798 1.00 97.06 96 VAL A C 1
ATOM 769 O O . VAL A 1 96 ? -10.417 -4.082 -3.790 1.00 97.06 96 VAL A O 1
ATOM 772 N N . MET A 1 97 ? -9.770 -5.234 -5.603 1.00 97.56 97 MET A N 1
ATOM 773 C CA . MET A 1 97 ? -10.691 -6.346 -5.351 1.00 97.56 97 MET A CA 1
ATOM 774 C C . MET A 1 97 ? -10.455 -7.018 -3.991 1.00 97.56 97 MET A C 1
ATOM 776 O O . MET A 1 97 ? -11.420 -7.316 -3.293 1.00 97.56 97 MET A O 1
ATOM 780 N N . GLU A 1 98 ? -9.200 -7.281 -3.610 1.00 97.19 98 GLU A N 1
ATOM 781 C CA . GLU A 1 98 ? -8.888 -7.982 -2.355 1.00 97.19 98 GLU A CA 1
ATOM 782 C C . GLU A 1 98 ? -9.171 -7.118 -1.112 1.00 97.19 98 GLU A C 1
ATOM 784 O O . GLU A 1 98 ? -9.709 -7.624 -0.124 1.00 97.19 98 GLU A O 1
ATOM 789 N N . PHE A 1 99 ? -8.878 -5.814 -1.168 1.00 96.50 99 PHE A N 1
ATOM 790 C CA . PHE A 1 99 ? -9.208 -4.883 -0.084 1.00 96.50 99 PHE A CA 1
ATOM 791 C C . PHE A 1 99 ? -10.725 -4.682 0.049 1.00 96.50 99 PHE A C 1
ATOM 793 O O . PHE A 1 99 ? -11.250 -4.763 1.158 1.00 96.50 99 PHE A O 1
ATOM 800 N N . GLN A 1 100 ? -11.452 -4.540 -1.064 1.00 96.00 100 GLN A N 1
ATOM 801 C CA . GLN A 1 100 ? -12.915 -4.418 -1.035 1.00 96.00 100 GLN A CA 1
ATOM 802 C C . GLN A 1 100 ? -13.606 -5.690 -0.540 1.00 96.00 100 GLN A C 1
ATOM 804 O O . GLN A 1 100 ? -14.581 -5.613 0.202 1.00 96.00 100 GLN A O 1
ATOM 809 N N . ALA A 1 101 ? -13.083 -6.870 -0.889 1.00 95.88 101 ALA A N 1
ATOM 810 C CA . ALA A 1 101 ? -13.554 -8.144 -0.339 1.00 95.88 101 ALA A CA 1
ATOM 811 C C . ALA A 1 101 ? -13.315 -8.277 1.180 1.00 95.88 101 ALA A C 1
ATOM 813 O O . ALA A 1 101 ? -13.858 -9.190 1.800 1.00 95.88 101 ALA A O 1
ATOM 814 N N . SER A 1 102 ? -12.512 -7.379 1.754 1.00 94.94 102 SER A N 1
ATOM 815 C CA . SER A 1 102 ? -12.178 -7.292 3.178 1.00 94.94 102 SER A CA 1
ATOM 816 C C . SER A 1 102 ? -12.753 -6.026 3.830 1.00 94.94 102 SER A C 1
ATOM 818 O O . SER A 1 102 ? -12.216 -5.553 4.831 1.00 94.94 102 SER A O 1
ATOM 820 N N . ASP A 1 103 ? -13.817 -5.465 3.241 1.00 95.44 103 ASP A N 1
ATOM 821 C CA . ASP A 1 103 ? -14.557 -4.294 3.728 1.00 95.44 103 ASP A CA 1
ATOM 822 C C . ASP A 1 103 ? -13.713 -3.019 3.867 1.00 95.44 103 ASP A C 1
ATOM 824 O O . ASP A 1 103 ? -13.933 -2.189 4.754 1.00 95.44 103 ASP A O 1
ATOM 828 N N . MET A 1 104 ? -12.740 -2.854 2.971 1.00 95.94 104 MET A N 1
ATOM 829 C CA . MET A 1 104 ? -11.959 -1.631 2.824 1.00 95.94 104 MET A CA 1
ATOM 830 C C . MET A 1 104 ? -12.151 -1.055 1.418 1.00 95.94 104 MET A C 1
ATOM 832 O O . MET A 1 104 ? -11.708 -1.641 0.429 1.00 95.94 104 MET A O 1
ATOM 836 N N . ASP A 1 105 ? -12.800 0.104 1.318 1.00 96.88 105 ASP A N 1
ATOM 837 C CA . ASP A 1 105 ? -13.119 0.741 0.041 1.00 96.88 105 ASP A CA 1
ATOM 838 C C . ASP A 1 105 ? -12.016 1.689 -0.423 1.00 96.88 105 ASP A C 1
ATOM 840 O O . ASP A 1 105 ? -11.418 2.419 0.367 1.00 96.88 105 ASP A O 1
ATOM 844 N N . LEU A 1 106 ? -11.754 1.701 -1.731 1.00 97.31 106 LEU A N 1
ATOM 845 C CA . LEU A 1 106 ? -10.793 2.617 -2.338 1.00 97.31 106 LEU A CA 1
ATOM 846 C C . LEU A 1 106 ? -11.326 4.055 -2.273 1.00 97.31 106 LEU A C 1
ATOM 848 O O . LEU A 1 106 ? -12.340 4.372 -2.895 1.00 97.31 106 LEU A O 1
ATOM 852 N N . ILE A 1 107 ? -10.597 4.938 -1.595 1.00 96.00 107 ILE A N 1
ATOM 853 C CA . ILE A 1 107 ? -10.948 6.362 -1.458 1.00 96.00 107 ILE A CA 1
ATOM 854 C C . ILE A 1 107 ? -10.019 7.286 -2.247 1.00 96.00 107 ILE A C 1
ATOM 856 O O . ILE A 1 107 ? -10.386 8.420 -2.560 1.00 96.00 107 ILE A O 1
ATOM 860 N N . TYR A 1 108 ? -8.823 6.815 -2.604 1.00 94.19 108 TYR A N 1
ATOM 861 C CA . TYR A 1 108 ? -7.849 7.609 -3.344 1.00 94.19 108 TYR A CA 1
ATOM 862 C C . TYR A 1 108 ? -6.959 6.735 -4.224 1.00 94.19 108 TYR A C 1
ATOM 864 O O . TYR A 1 108 ? -6.522 5.665 -3.811 1.00 94.19 108 TYR A O 1
ATOM 872 N N . MET A 1 109 ? -6.644 7.222 -5.427 1.00 94.50 109 MET A N 1
ATOM 873 C CA . MET A 1 109 ? -5.697 6.583 -6.338 1.00 94.50 109 MET A CA 1
ATOM 874 C C . MET A 1 109 ? -4.852 7.626 -7.069 1.00 94.50 109 MET A C 1
ATOM 876 O O . MET A 1 109 ? -5.374 8.618 -7.583 1.00 94.50 109 MET A O 1
ATOM 880 N N . ARG A 1 110 ? -3.545 7.372 -7.187 1.00 93.00 110 ARG A N 1
ATOM 881 C CA . ARG A 1 110 ? -2.625 8.187 -7.992 1.00 93.00 110 ARG A CA 1
ATOM 882 C C . ARG A 1 110 ? -1.531 7.330 -8.622 1.00 93.00 110 ARG A C 1
ATOM 884 O O . ARG A 1 110 ? -0.969 6.473 -7.955 1.00 93.00 110 ARG A O 1
ATOM 891 N N . ASN A 1 111 ? -1.163 7.640 -9.866 1.00 92.44 111 ASN A N 1
ATOM 892 C CA . ASN A 1 111 ? -0.113 6.939 -10.619 1.00 92.44 111 ASN A CA 1
ATOM 893 C C . ASN A 1 111 ? 1.041 7.893 -10.984 1.00 92.44 111 ASN A C 1
ATOM 895 O O . ASN A 1 111 ? 1.133 8.334 -12.133 1.00 92.44 111 ASN A O 1
ATOM 899 N N . PRO A 1 112 ? 1.857 8.330 -10.014 1.00 90.44 112 PRO A N 1
ATOM 900 C CA . PRO A 1 112 ? 2.977 9.230 -10.273 1.00 90.44 112 PRO A CA 1
ATOM 901 C C . PRO A 1 112 ? 4.079 8.576 -11.124 1.00 90.44 112 PRO A C 1
ATOM 903 O 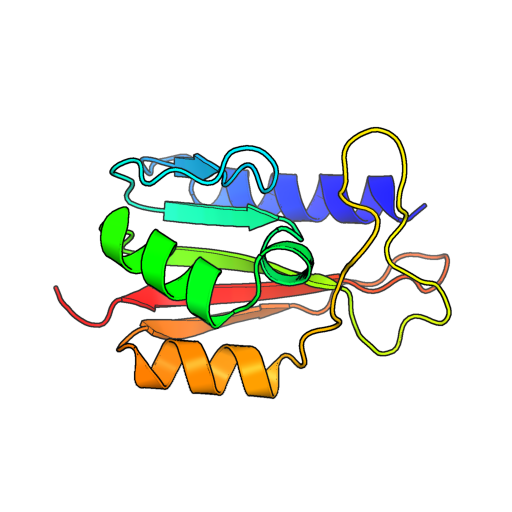O . PRO A 1 112 ? 4.354 7.380 -11.015 1.00 90.44 112 PRO A O 1
ATOM 906 N N . GLN A 1 113 ? 4.732 9.398 -11.948 1.00 91.25 113 GLN A N 1
ATOM 907 C CA . GLN A 1 113 ? 5.815 9.004 -12.848 1.00 91.25 113 GLN A CA 1
ATOM 908 C C . GLN A 1 113 ? 6.976 10.007 -12.742 1.00 91.25 113 GLN A C 1
ATOM 910 O O . GLN A 1 113 ? 6.722 11.211 -12.678 1.00 91.25 113 GLN A O 1
ATOM 915 N N . ASP A 1 114 ? 8.226 9.529 -12.727 1.00 88.56 114 ASP A N 1
ATOM 916 C CA . ASP A 1 114 ? 9.423 10.386 -12.778 1.00 88.56 114 ASP A CA 1
ATOM 917 C C . ASP A 1 114 ? 9.937 10.623 -14.213 1.00 88.56 114 ASP A C 1
ATOM 919 O O . ASP A 1 114 ? 9.447 10.040 -15.183 1.00 88.56 114 ASP A O 1
ATOM 923 N N . GLU A 1 115 ? 10.931 11.505 -14.351 1.00 85.44 115 GLU A N 1
ATOM 924 C CA . GLU A 1 115 ? 11.552 11.861 -15.640 1.00 85.44 115 GLU A CA 1
ATOM 925 C C . GLU A 1 115 ? 12.229 10.667 -16.334 1.00 85.44 115 GLU A C 1
ATOM 927 O O . GLU A 1 115 ? 12.313 10.632 -17.560 1.00 85.44 115 GLU A O 1
ATOM 932 N N . ASP A 1 116 ? 12.654 9.664 -15.558 1.00 83.50 116 ASP A N 1
ATOM 933 C CA . ASP A 1 116 ? 13.266 8.425 -16.047 1.00 83.50 116 ASP A CA 1
ATOM 934 C C . ASP A 1 116 ? 12.211 7.387 -16.488 1.00 83.50 116 ASP A C 1
ATOM 936 O O . ASP A 1 116 ? 12.557 6.289 -16.926 1.00 83.50 116 ASP A O 1
ATOM 940 N N . GLY A 1 117 ? 10.919 7.710 -16.362 1.00 84.56 117 GLY A N 1
ATOM 941 C CA . GLY A 1 117 ? 9.814 6.832 -16.725 1.00 84.56 117 GLY A CA 1
ATOM 942 C C . GLY A 1 117 ? 9.426 5.806 -15.662 1.00 84.56 117 GLY A C 1
ATOM 943 O O . GLY A 1 117 ? 8.542 4.991 -15.931 1.00 84.56 117 GLY A O 1
ATOM 944 N N . ASN A 1 118 ? 10.025 5.852 -14.468 1.00 87.50 118 ASN A N 1
ATOM 945 C CA . ASN A 1 118 ? 9.634 4.987 -13.362 1.00 87.50 118 ASN A CA 1
ATOM 946 C C . ASN A 1 118 ? 8.264 5.402 -12.830 1.00 87.50 118 ASN A C 1
ATOM 948 O O . ASN A 1 118 ? 7.975 6.590 -12.692 1.00 87.50 118 ASN A O 1
ATOM 952 N N . ARG A 1 119 ? 7.438 4.417 -12.495 1.00 91.50 119 ARG A N 1
ATOM 953 C CA . ARG A 1 119 ? 6.051 4.600 -12.076 1.00 91.50 119 ARG A CA 1
ATOM 954 C C . ARG A 1 119 ? 5.786 3.911 -10.753 1.00 91.50 119 ARG A C 1
ATOM 956 O O . ARG A 1 119 ? 6.192 2.771 -10.535 1.00 91.50 119 ARG A O 1
ATOM 963 N N . LEU A 1 120 ? 5.064 4.600 -9.891 1.00 93.38 120 LEU A N 1
ATOM 964 C CA . LEU A 1 120 ? 4.514 4.040 -8.667 1.00 93.38 120 LEU A CA 1
ATOM 965 C C . LEU A 1 120 ? 3.006 4.246 -8.686 1.00 93.38 120 LEU A C 1
ATOM 967 O O . LEU A 1 120 ? 2.490 5.072 -9.439 1.00 93.38 120 LEU A O 1
ATOM 971 N N . ILE A 1 121 ? 2.300 3.476 -7.873 1.00 94.94 121 ILE A N 1
ATOM 972 C CA . ILE A 1 121 ? 0.849 3.535 -7.759 1.00 94.94 121 ILE A CA 1
ATOM 973 C C . ILE A 1 121 ? 0.527 3.664 -6.283 1.00 94.94 121 ILE A C 1
ATOM 975 O O . ILE A 1 121 ? 0.891 2.799 -5.497 1.00 94.94 121 ILE A O 1
ATOM 979 N N . ARG A 1 122 ? -0.134 4.752 -5.903 1.00 95.31 122 ARG A N 1
ATOM 980 C CA . ARG A 1 122 ? -0.655 4.950 -4.555 1.00 95.31 122 ARG A CA 1
ATOM 981 C C . ARG A 1 122 ? -2.145 4.648 -4.550 1.00 95.31 122 ARG A C 1
ATOM 983 O O . ARG A 1 122 ? -2.869 5.182 -5.392 1.00 95.31 122 ARG A O 1
ATOM 990 N N . LEU A 1 123 ? -2.576 3.838 -3.595 1.00 97.00 123 LEU A N 1
ATOM 991 C CA . LEU A 1 123 ? -3.965 3.494 -3.323 1.00 97.00 123 LEU A CA 1
ATOM 992 C C . LEU A 1 123 ? -4.217 3.723 -1.836 1.00 97.00 123 LEU A C 1
ATOM 994 O O . LEU A 1 123 ? -3.491 3.166 -1.020 1.00 97.00 123 LEU A O 1
ATOM 998 N N . ASP A 1 124 ? -5.231 4.505 -1.482 1.00 97.12 124 ASP A N 1
ATOM 999 C CA . ASP A 1 124 ? -5.670 4.607 -0.090 1.00 97.12 124 ASP A CA 1
ATOM 1000 C C . ASP A 1 124 ? -7.036 3.937 0.044 1.00 97.12 124 ASP A C 1
ATOM 1002 O O . ASP A 1 124 ? -7.960 4.230 -0.723 1.00 97.12 124 ASP A O 1
ATOM 1006 N N . PHE A 1 125 ? -7.149 3.040 1.017 1.00 97.44 125 PHE A N 1
ATOM 1007 C CA . PHE A 1 125 ? -8.361 2.300 1.339 1.00 97.44 125 PHE A CA 1
ATOM 1008 C C . PHE A 1 125 ? -8.873 2.700 2.715 1.00 97.44 125 PHE A C 1
ATOM 1010 O O . PHE A 1 125 ? -8.070 2.891 3.624 1.00 97.44 125 PHE A O 1
ATOM 1017 N N . GLN A 1 126 ? -10.188 2.787 2.884 1.00 96.69 126 GLN A N 1
ATOM 1018 C CA . GLN A 1 126 ? -10.830 3.097 4.156 1.00 96.69 126 GLN A CA 1
ATOM 1019 C C . GLN A 1 126 ? -11.707 1.932 4.612 1.00 96.69 126 GLN A C 1
ATOM 1021 O O . GLN A 1 126 ? -12.522 1.433 3.840 1.00 96.69 126 GLN A O 1
ATOM 1026 N N . ALA A 1 127 ? -11.554 1.513 5.867 1.00 94.12 127 ALA A N 1
ATOM 1027 C CA . ALA A 1 127 ? -12.395 0.496 6.481 1.00 94.12 127 ALA A CA 1
ATOM 1028 C C . ALA A 1 127 ? -13.851 0.979 6.589 1.00 94.12 127 ALA A C 1
ATOM 1030 O O . ALA A 1 127 ? -14.119 2.099 7.025 1.00 94.12 127 ALA A O 1
ATOM 1031 N N . MET A 1 128 ? -14.792 0.112 6.215 1.00 88.88 128 MET A N 1
ATOM 1032 C CA . MET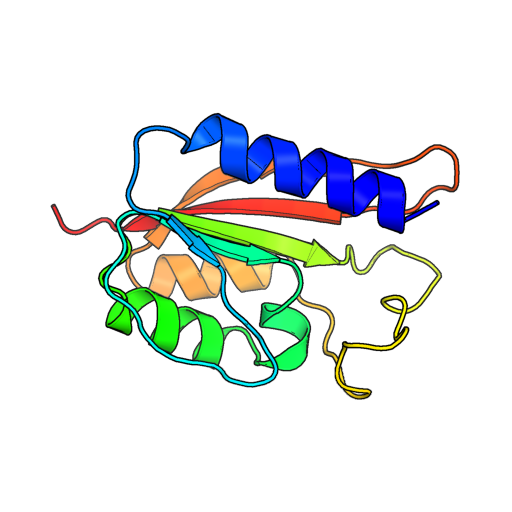 A 1 128 ? -16.228 0.419 6.155 1.00 88.88 128 MET A CA 1
ATOM 1033 C C . MET A 1 128 ? -16.958 0.235 7.490 1.00 88.88 128 MET A C 1
ATOM 1035 O O . MET A 1 128 ? -18.132 0.586 7.619 1.00 88.88 128 MET A O 1
ATOM 1039 N N . TYR A 1 129 ? -16.269 -0.297 8.496 1.00 70.75 129 TYR A N 1
ATOM 1040 C CA . TYR A 1 129 ? -16.801 -0.471 9.840 1.00 70.75 129 TYR A CA 1
ATOM 1041 C C . TYR A 1 129 ? -16.439 0.741 10.704 1.00 70.75 129 TYR A C 1
ATOM 1043 O O . TYR A 1 129 ? -15.287 0.897 11.107 1.00 70.75 129 TYR A O 1
ATOM 1051 N N . ALA A 1 130 ? -17.432 1.595 10.958 1.00 49.12 130 ALA A N 1
ATOM 1052 C CA . ALA A 1 130 ? -17.376 2.699 11.917 1.00 49.12 130 ALA A CA 1
ATOM 1053 C C . ALA A 1 130 ? -18.083 2.323 13.225 1.00 49.12 130 ALA A C 1
ATOM 1055 O O . ALA A 1 130 ? -19.168 1.698 13.146 1.00 49.12 130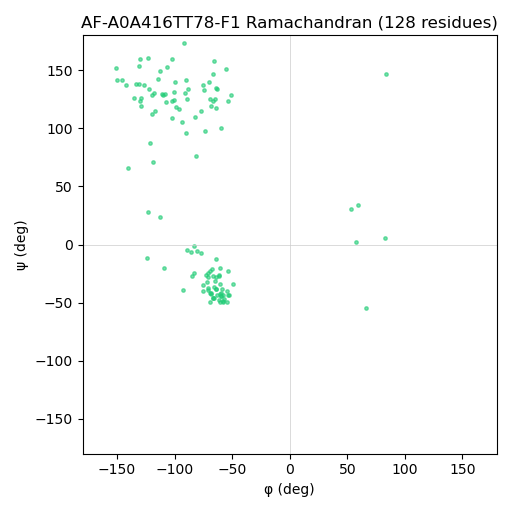 ALA A O 1
#

Solvent-accessible surface area (backbone atoms only — not comparable to full-atom values): 7398 Å² total; per-residue (Å²): 101,66,66,62,52,49,54,53,51,52,49,53,53,50,67,74,44,68,92,49,51,70,35,75,55,45,68,92,66,76,70,63,54,81,20,44,29,35,38,30,72,51,23,41,33,59,61,33,61,71,52,47,50,54,38,42,61,63,10,62,30,46,28,42,42,36,37,39,57,39,76,85,36,95,63,75,81,85,70,60,103,81,55,72,89,63,68,48,80,60,55,69,69,56,52,51,52,57,38,42,76,65,50,22,43,80,76,45,78,47,73,56,68,49,96,81,63,45,40,40,34,40,39,31,26,34,46,72,81,129